Protein AF-A0A7Y5FB93-F1 (afdb_monomer)

Sequence (67 aa):
MTEESLGAIAGSIVLATFAGVYVYSIVWAYGDAERRGKSGCLVALLVFLVSWPLGLILWIVFRPEPR

Solvent-accessible surface area (backbone atoms only — not comparable to full-atom values): 3651 Å² total; per-residue (Å²): 135,54,74,67,58,51,52,52,51,54,51,49,51,51,50,50,50,54,52,49,53,54,54,50,51,28,56,49,41,19,52,54,26,45,65,43,75,41,65,20,67,62,45,23,48,36,23,64,73,60,38,72,65,58,24,48,50,51,46,69,75,68,55,72,72,78,114

Radius of gyration: 16.08 Å; Cα contacts (8 Å, |Δi|>4): 51; chains: 1; bounding box: 36×18×47 Å

Secondary structure (DSSP, 8-state):
--HHHHHHHHHHHHHHHHHHHHHHHHHHHHHHHHHTTS-HHHHHHHHHHS-TTHHHHHHHHHPP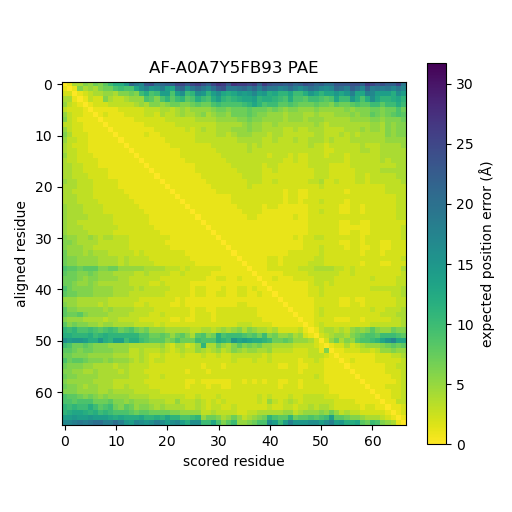PP-

Nearest PDB structures (foldseek):
  2o01-assembly1_F  TM=5.112E-01  e=8.575E+00  Spinacia oleracea

pLDDT: mean 94.12, std 6.06, range [66.0, 98.25]

Foldseek 3Di:
DDPVVVVVVVVVVVVVVVVVVLVVLLVVQLVLCVQQVHHSVVLSCQSVVVDPPVSSVVCVVPPDDGD

Structure (mmCIF, N/CA/C/O backbone):
data_AF-A0A7Y5FB93-F1
#
_entry.id   AF-A0A7Y5FB93-F1
#
loop_
_atom_site.group_PDB
_atom_site.id
_atom_site.type_symbol
_atom_site.label_atom_id
_atom_site.label_alt_id
_atom_site.label_comp_id
_atom_site.label_asym_id
_atom_site.label_entity_id
_atom_site.label_seq_id
_atom_site.pdbx_PDB_ins_code
_atom_site.Cartn_x
_atom_site.Cartn_y
_atom_site.Cartn_z
_atom_site.occupancy
_atom_site.B_iso_or_equiv
_atom_site.auth_seq_id
_atom_site.auth_comp_id
_atom_site.auth_asym_id
_atom_site.auth_atom_id
_atom_site.pdbx_PDB_model_num
ATOM 1 N N . MET A 1 1 ? 26.433 -2.601 -24.746 1.00 66.00 1 MET A N 1
ATOM 2 C CA . MET A 1 1 ? 25.016 -2.597 -24.332 1.00 66.00 1 MET A CA 1
ATOM 3 C C . MET A 1 1 ? 24.264 -1.829 -25.403 1.00 66.00 1 MET A C 1
ATOM 5 O O . MET A 1 1 ? 24.656 -0.703 -25.671 1.00 66.00 1 MET A O 1
ATOM 9 N N . THR A 1 2 ? 23.333 -2.464 -26.112 1.00 90.12 2 THR A N 1
ATOM 10 C CA . THR A 1 2 ? 22.546 -1.819 -27.182 1.00 90.12 2 THR A CA 1
ATOM 11 C C . THR A 1 2 ? 21.450 -0.939 -26.571 1.00 90.12 2 THR A C 1
ATOM 13 O O . THR A 1 2 ? 21.030 -1.191 -25.438 1.00 90.12 2 THR A O 1
ATOM 16 N N . GLU A 1 3 ? 20.965 0.075 -27.290 1.00 87.12 3 GLU A N 1
ATOM 17 C CA . GLU A 1 3 ? 19.879 0.959 -26.821 1.00 87.12 3 GLU A CA 1
ATOM 18 C C . GLU A 1 3 ? 18.613 0.171 -26.436 1.00 87.12 3 GLU A C 1
ATOM 20 O O . GLU A 1 3 ? 17.966 0.472 -25.433 1.00 87.12 3 GLU A O 1
ATOM 25 N N . GLU A 1 4 ? 18.333 -0.923 -27.149 1.00 89.12 4 GLU A N 1
ATOM 26 C CA . GLU A 1 4 ? 17.246 -1.860 -26.836 1.00 89.12 4 GLU A CA 1
ATOM 27 C C . GLU A 1 4 ? 17.405 -2.507 -25.452 1.00 89.12 4 GLU A C 1
ATOM 29 O O . GLU A 1 4 ? 16.460 -2.564 -24.664 1.00 89.12 4 GLU A O 1
ATOM 34 N N . SER A 1 5 ? 18.621 -2.957 -25.121 1.00 91.25 5 SER A N 1
ATOM 35 C CA . SER A 1 5 ? 18.899 -3.579 -23.821 1.00 91.25 5 SER A CA 1
ATOM 36 C C . SER A 1 5 ? 18.796 -2.584 -22.658 1.00 91.25 5 SER A C 1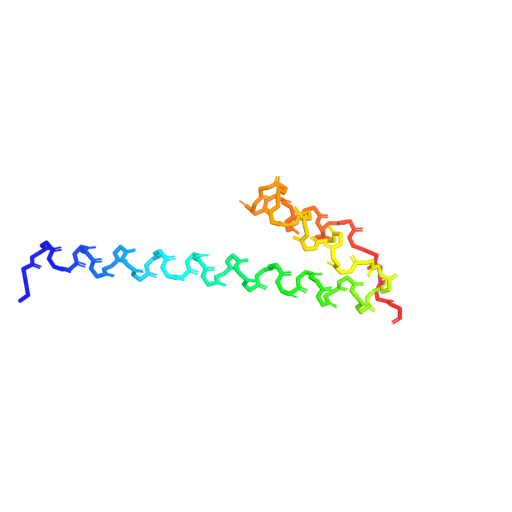
ATOM 38 O O . SER A 1 5 ? 18.322 -2.952 -21.585 1.00 91.25 5 SER A O 1
ATOM 40 N N . LEU A 1 6 ? 19.154 -1.312 -22.874 1.00 93.44 6 LEU A N 1
ATOM 41 C CA . LEU A 1 6 ? 18.970 -0.245 -21.883 1.00 93.44 6 LEU A CA 1
ATOM 42 C C . LEU A 1 6 ? 17.484 0.026 -21.615 1.00 93.44 6 LEU A C 1
ATOM 44 O O . LEU A 1 6 ? 17.076 0.103 -20.455 1.00 93.44 6 LEU A O 1
ATOM 48 N N . GLY A 1 7 ? 16.672 0.113 -22.674 1.00 95.06 7 GLY A N 1
ATOM 49 C CA . GLY A 1 7 ? 15.224 0.301 -22.561 1.00 95.06 7 GLY A CA 1
ATOM 50 C C . GLY A 1 7 ? 14.542 -0.831 -21.790 1.00 95.06 7 GLY A C 1
ATOM 51 O O . GLY A 1 7 ? 13.735 -0.575 -20.895 1.00 95.06 7 GLY A O 1
ATOM 52 N N . ALA A 1 8 ? 14.921 -2.082 -22.067 1.00 95.69 8 ALA A N 1
ATOM 53 C CA . ALA A 1 8 ? 14.378 -3.247 -21.372 1.00 95.69 8 ALA A CA 1
ATOM 54 C C . ALA A 1 8 ? 14.722 -3.258 -19.869 1.00 95.69 8 ALA A C 1
ATOM 56 O O . ALA A 1 8 ? 13.860 -3.551 -19.034 1.00 95.69 8 ALA A O 1
ATOM 57 N N . ILE A 1 9 ? 15.961 -2.905 -19.508 1.00 96.62 9 ILE A N 1
ATOM 58 C CA . ILE A 1 9 ? 16.399 -2.827 -18.106 1.00 96.62 9 ILE A CA 1
ATOM 59 C C . ILE A 1 9 ? 15.647 -1.714 -17.374 1.00 96.62 9 ILE A C 1
ATOM 61 O O . ILE A 1 9 ? 15.095 -1.953 -16.301 1.00 96.62 9 ILE A O 1
ATOM 65 N N . ALA A 1 10 ? 15.576 -0.517 -17.963 1.00 96.94 10 ALA A N 1
ATOM 66 C CA . ALA A 1 10 ? 14.857 0.609 -17.375 1.00 96.94 10 ALA A CA 1
ATOM 67 C C . ALA A 1 10 ? 13.372 0.279 -17.157 1.00 96.94 10 ALA A C 1
ATOM 69 O O . ALA A 1 10 ? 12.852 0.480 -16.059 1.00 96.94 10 ALA A O 1
ATOM 70 N N . GLY A 1 11 ? 12.708 -0.308 -18.159 1.00 97.81 11 GLY A N 1
ATOM 71 C CA . GLY A 1 11 ? 11.317 -0.748 -18.042 1.00 97.81 11 GLY A CA 1
ATOM 72 C C . GLY A 1 11 ? 11.114 -1.791 -16.940 1.00 97.81 11 GLY A C 1
ATOM 73 O O . GLY A 1 11 ? 10.169 -1.688 -16.158 1.00 97.81 11 GLY A O 1
ATOM 74 N N . SER A 1 12 ? 12.036 -2.750 -16.817 1.00 97.69 12 SER A N 1
ATOM 75 C CA . SER A 1 12 ? 11.989 -3.780 -15.770 1.00 97.69 12 SER A CA 1
ATOM 76 C C . SER A 1 12 ? 12.149 -3.193 -14.368 1.00 97.69 12 SER A C 1
ATOM 78 O O . SER A 1 12 ? 11.430 -3.591 -13.455 1.00 97.69 12 SER A O 1
ATOM 80 N N . ILE A 1 13 ? 13.052 -2.222 -14.193 1.00 98.19 13 ILE A N 1
ATOM 81 C CA . ILE A 1 13 ? 13.242 -1.522 -12.915 1.00 98.19 13 ILE A CA 1
ATOM 82 C C . ILE A 1 13 ? 11.967 -0.772 -12.536 1.00 98.19 13 ILE A C 1
ATOM 84 O O . ILE A 1 13 ? 11.481 -0.936 -11.421 1.00 98.19 13 ILE A O 1
ATOM 88 N N . VAL A 1 14 ? 11.391 -0.004 -13.467 1.00 98.06 14 VAL A N 1
ATOM 89 C CA . VAL A 1 14 ? 10.144 0.736 -13.226 1.00 98.06 14 VAL A CA 1
ATOM 90 C C . VAL A 1 14 ? 9.027 -0.222 -12.819 1.00 98.06 14 VAL A C 1
ATOM 92 O O . VAL A 1 14 ? 8.383 -0.006 -11.794 1.00 98.06 14 VAL A O 1
ATOM 95 N N . LEU A 1 15 ? 8.836 -1.315 -13.560 1.00 97.50 15 LEU A N 1
ATOM 96 C CA . LEU A 1 15 ? 7.824 -2.319 -13.239 1.00 97.50 15 LEU A CA 1
ATOM 97 C C . LEU A 1 15 ? 8.043 -2.930 -11.848 1.00 97.50 15 LEU A C 1
ATOM 99 O O . LEU A 1 15 ? 7.102 -3.010 -11.059 1.00 97.50 15 LEU A O 1
ATOM 103 N N . ALA A 1 16 ? 9.278 -3.322 -11.529 1.00 98.06 16 ALA A N 1
ATOM 104 C CA . ALA A 1 16 ? 9.626 -3.891 -10.232 1.00 98.06 16 ALA A CA 1
ATOM 105 C C . ALA A 1 16 ? 9.389 -2.893 -9.088 1.00 98.06 16 ALA A C 1
ATOM 107 O O . ALA A 1 16 ? 8.861 -3.270 -8.042 1.00 98.06 16 ALA A O 1
ATOM 108 N N . THR A 1 17 ? 9.716 -1.614 -9.289 1.00 98.00 17 THR A N 1
ATOM 109 C CA . THR A 1 17 ? 9.441 -0.552 -8.316 1.00 98.00 17 THR A CA 1
ATOM 110 C C . THR A 1 17 ? 7.942 -0.376 -8.099 1.00 98.00 17 THR A C 1
ATOM 112 O O . THR A 1 17 ? 7.499 -0.383 -6.952 1.00 98.00 17 THR A O 1
ATOM 115 N N . PHE A 1 18 ? 7.144 -0.273 -9.166 1.00 96.44 18 PHE A N 1
ATOM 116 C CA . PHE A 1 18 ? 5.688 -0.142 -9.050 1.00 96.44 18 PHE A CA 1
ATOM 117 C C . PHE A 1 18 ? 5.059 -1.350 -8.347 1.00 96.44 18 PHE A C 1
ATOM 119 O O . PHE A 1 18 ? 4.260 -1.172 -7.429 1.00 96.44 18 PHE A O 1
ATOM 126 N N . ALA A 1 19 ? 5.464 -2.569 -8.710 1.00 95.94 19 ALA A N 1
ATOM 127 C CA . ALA A 1 19 ? 5.005 -3.790 -8.051 1.00 95.94 19 ALA A CA 1
ATOM 128 C C . ALA A 1 19 ? 5.406 -3.827 -6.566 1.00 95.94 19 ALA A C 1
ATOM 130 O O . ALA A 1 19 ? 4.588 -4.160 -5.708 1.00 95.94 19 ALA A O 1
ATOM 131 N N . GLY A 1 20 ? 6.640 -3.429 -6.244 1.00 97.50 20 GLY A N 1
ATOM 132 C CA . GLY A 1 20 ? 7.127 -3.347 -4.869 1.00 97.50 20 GLY A CA 1
ATOM 133 C C . GLY A 1 20 ? 6.327 -2.357 -4.023 1.00 97.50 20 GLY A C 1
ATOM 134 O O . GLY A 1 20 ? 5.882 -2.702 -2.930 1.00 97.50 20 GLY A O 1
ATOM 135 N N . VAL A 1 21 ? 6.075 -1.152 -4.544 1.00 97.00 21 VAL A N 1
ATOM 136 C CA . VAL A 1 21 ? 5.263 -0.130 -3.862 1.00 97.00 21 VAL A CA 1
ATOM 137 C C . VAL A 1 21 ? 3.817 -0.596 -3.695 1.00 97.00 21 VAL A C 1
ATOM 139 O O . VAL A 1 21 ? 3.228 -0.378 -2.635 1.00 97.00 21 VAL A O 1
ATOM 142 N N . TYR A 1 22 ? 3.248 -1.264 -4.700 1.00 95.94 22 TYR A N 1
ATOM 143 C CA . TYR A 1 22 ? 1.902 -1.829 -4.631 1.00 95.94 22 TYR A CA 1
ATOM 144 C C . TYR A 1 22 ? 1.772 -2.849 -3.490 1.00 95.94 22 TYR A C 1
ATOM 146 O O . TYR A 1 22 ? 0.922 -2.689 -2.612 1.00 95.94 22 TYR A O 1
ATOM 154 N N . VAL A 1 23 ? 2.665 -3.844 -3.439 1.00 97.06 23 VAL A N 1
ATOM 155 C CA . VAL A 1 23 ? 2.665 -4.869 -2.381 1.00 97.06 23 VAL A CA 1
ATOM 156 C C . VAL A 1 23 ? 2.925 -4.244 -1.011 1.00 97.06 23 VAL A C 1
ATOM 158 O O . VAL A 1 23 ? 2.194 -4.521 -0.058 1.00 97.06 23 VAL A O 1
ATOM 161 N N . TYR A 1 24 ? 3.915 -3.353 -0.913 1.00 97.94 24 TYR A N 1
ATOM 162 C CA . TYR A 1 24 ? 4.216 -2.637 0.325 1.00 97.94 24 TYR A CA 1
ATOM 163 C C . TYR A 1 24 ? 3.000 -1.860 0.842 1.00 97.94 24 TYR A C 1
ATOM 165 O O . TYR A 1 24 ? 2.698 -1.923 2.031 1.00 97.94 24 TYR A O 1
ATOM 173 N N . SER A 1 25 ? 2.265 -1.181 -0.044 1.00 97.44 25 SER A N 1
ATOM 174 C CA . SER A 1 25 ? 1.068 -0.407 0.309 1.00 97.44 25 SER A CA 1
ATOM 175 C C . SER A 1 25 ? -0.018 -1.276 0.943 1.00 97.44 25 SER A C 1
ATOM 177 O O . SER A 1 25 ? -0.630 -0.871 1.930 1.00 97.44 25 SER A O 1
ATOM 179 N N . ILE A 1 26 ? -0.241 -2.479 0.407 1.00 97.69 26 ILE A N 1
ATOM 180 C CA . ILE A 1 26 ? -1.242 -3.425 0.922 1.00 97.69 26 ILE A CA 1
ATOM 181 C C . ILE A 1 26 ? -0.844 -3.917 2.317 1.00 97.69 26 ILE A C 1
ATOM 183 O O . ILE A 1 26 ? -1.648 -3.861 3.248 1.00 97.69 26 ILE A O 1
ATOM 187 N N . VAL A 1 27 ? 0.409 -4.358 2.479 1.00 98.25 27 VAL A N 1
ATOM 188 C CA . VAL A 1 27 ? 0.931 -4.857 3.764 1.00 98.25 27 VAL A CA 1
ATOM 189 C C . VAL A 1 27 ? 0.946 -3.749 4.818 1.00 98.25 27 VAL A C 1
ATOM 191 O O . VAL A 1 27 ? 0.579 -3.968 5.974 1.00 98.25 27 VAL A O 1
ATOM 194 N N . TRP A 1 28 ? 1.327 -2.535 4.423 1.00 98.19 28 TRP A N 1
ATOM 195 C CA . TRP A 1 28 ? 1.300 -1.378 5.305 1.00 98.19 28 TRP A CA 1
ATOM 196 C C . TRP A 1 28 ? -0.124 -1.047 5.758 1.00 98.19 28 TRP A C 1
ATOM 198 O O . TRP A 1 28 ? -0.340 -0.863 6.956 1.00 98.19 28 TRP A O 1
ATOM 208 N N . ALA A 1 29 ? -1.092 -1.019 4.836 1.00 97.62 29 ALA A N 1
ATOM 209 C CA . ALA A 1 29 ? -2.484 -0.709 5.150 1.00 97.62 29 ALA A CA 1
ATOM 210 C C . ALA A 1 29 ? -3.115 -1.770 6.066 1.00 97.62 29 ALA A C 1
ATOM 212 O O . ALA A 1 29 ? -3.819 -1.411 7.009 1.00 97.62 29 ALA A O 1
ATOM 213 N N . TYR A 1 30 ? -2.785 -3.052 5.860 1.00 98.19 30 TYR A N 1
ATOM 214 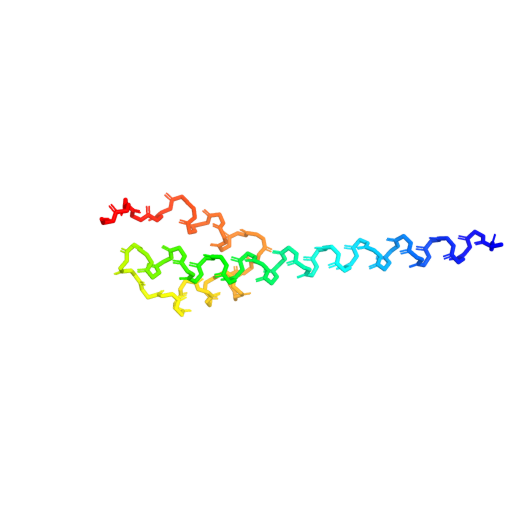C CA . TYR A 1 30 ? -3.142 -4.136 6.779 1.00 98.19 30 TYR A CA 1
ATOM 215 C C . TYR A 1 30 ? -2.670 -3.830 8.207 1.00 98.19 30 TYR A C 1
ATOM 217 O O . TYR A 1 30 ? -3.470 -3.775 9.139 1.00 98.19 30 TYR A O 1
ATOM 225 N N . GLY A 1 31 ? -1.367 -3.584 8.381 1.00 97.56 31 GLY A N 1
ATOM 226 C CA . GLY A 1 31 ? -0.794 -3.337 9.702 1.00 97.56 31 GLY A CA 1
ATOM 227 C C . GLY A 1 31 ? -1.282 -2.030 10.331 1.00 97.56 31 GLY A C 1
ATOM 228 O O . GLY A 1 31 ? -1.456 -1.958 11.544 1.00 97.56 31 GLY A O 1
ATOM 229 N N . ASP A 1 32 ? -1.508 -0.988 9.526 1.00 97.75 32 ASP A N 1
ATOM 230 C CA . ASP A 1 32 ? -2.048 0.294 9.996 1.00 97.75 32 ASP A CA 1
ATOM 231 C C . ASP A 1 32 ? -3.486 0.155 10.503 1.00 97.75 32 ASP A C 1
ATOM 233 O O . ASP A 1 32 ? -3.824 0.728 11.537 1.00 97.75 32 ASP A O 1
ATOM 237 N N . ALA A 1 33 ? -4.309 -0.649 9.835 1.00 97.50 33 ALA A N 1
ATOM 238 C CA . ALA A 1 33 ? -5.661 -0.957 10.280 1.00 97.50 33 ALA A CA 1
ATOM 239 C C . ALA A 1 33 ? -5.683 -1.764 11.583 1.00 97.50 33 ALA A C 1
ATOM 241 O O . ALA A 1 33 ? -6.393 -1.367 12.511 1.00 97.50 33 ALA A O 1
ATOM 242 N N . GLU A 1 34 ? -4.856 -2.808 11.699 1.00 97.62 34 GLU A N 1
ATOM 243 C CA . GLU A 1 34 ? -4.747 -3.612 12.927 1.00 97.62 34 GLU A CA 1
ATOM 244 C C . GLU A 1 34 ? -4.311 -2.756 14.128 1.00 97.62 34 GLU A C 1
ATOM 246 O O . GLU A 1 34 ? -4.937 -2.801 15.187 1.00 97.62 34 GLU A O 1
ATOM 251 N N . ARG A 1 35 ? -3.309 -1.878 13.954 1.00 96.62 35 ARG A N 1
ATOM 252 C CA . ARG A 1 35 ? -2.868 -0.936 15.007 1.00 96.62 35 ARG A CA 1
ATOM 253 C C . ARG A 1 35 ? -3.963 0.036 15.448 1.00 96.62 35 ARG A C 1
ATOM 255 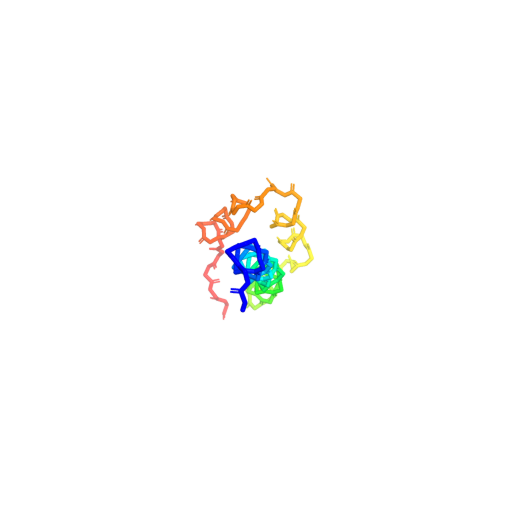O O . ARG A 1 35 ? -3.960 0.494 16.584 1.00 96.62 35 ARG A O 1
ATOM 262 N N . ARG A 1 36 ? -4.910 0.348 14.563 1.00 96.56 36 ARG A N 1
ATOM 263 C CA . ARG A 1 36 ? -6.078 1.197 14.850 1.00 96.56 36 ARG A CA 1
ATOM 264 C C . ARG A 1 36 ? -7.295 0.396 15.324 1.00 96.56 36 ARG A C 1
ATOM 266 O O . ARG A 1 36 ? -8.382 0.951 15.501 1.00 96.56 36 ARG A O 1
ATOM 273 N N . GLY A 1 37 ? -7.144 -0.917 15.508 1.00 95.75 37 GLY A N 1
ATOM 274 C CA . GLY A 1 37 ? -8.211 -1.812 15.938 1.00 95.75 37 GLY A CA 1
ATOM 275 C C . GLY A 1 37 ? -9.358 -1.940 14.937 1.00 95.75 37 GLY A C 1
ATOM 276 O O . GLY A 1 37 ? -10.516 -2.109 15.336 1.00 95.75 37 GLY A O 1
ATOM 277 N N . LYS A 1 38 ? -9.040 -1.791 13.649 1.00 96.06 38 LYS A N 1
ATOM 278 C CA . LYS A 1 38 ? -9.899 -2.105 12.506 1.00 96.06 38 LYS A CA 1
ATOM 279 C C . LYS A 1 38 ? -9.390 -3.397 11.863 1.00 96.06 38 LYS A C 1
ATOM 281 O O . LYS A 1 38 ? -8.233 -3.754 12.037 1.00 96.06 38 LYS A O 1
ATOM 286 N N . SER A 1 39 ? -10.243 -4.091 11.111 1.00 96.56 39 SER A N 1
ATOM 287 C CA . SER A 1 39 ? -9.829 -5.315 10.415 1.00 96.56 39 SER A CA 1
ATOM 288 C C . SER A 1 39 ? -8.803 -4.999 9.326 1.00 96.56 39 SER A C 1
ATOM 290 O O . SER A 1 39 ? -9.133 -4.362 8.322 1.00 96.56 39 SER A O 1
ATOM 292 N N . GLY A 1 40 ? -7.578 -5.489 9.498 1.00 96.94 40 GLY A N 1
ATOM 293 C CA . GLY A 1 40 ? -6.502 -5.373 8.524 1.00 96.94 40 GLY A CA 1
ATOM 294 C C . GLY A 1 40 ? -6.818 -6.073 7.217 1.00 96.94 40 GLY A C 1
ATOM 295 O O . GLY A 1 40 ? -6.528 -5.533 6.155 1.00 96.94 40 GLY A O 1
ATOM 296 N N . CYS A 1 41 ? -7.477 -7.233 7.270 1.00 96.69 41 CYS A N 1
ATOM 297 C CA . CYS A 1 41 ? -7.863 -7.980 6.073 1.00 96.69 41 CYS A CA 1
ATOM 298 C C . CYS A 1 41 ? -8.838 -7.184 5.187 1.00 96.69 41 CYS A C 1
ATOM 300 O O . CYS A 1 41 ? -8.619 -7.070 3.983 1.00 96.69 41 CYS A O 1
ATOM 302 N N . LEU A 1 42 ? -9.867 -6.560 5.778 1.00 95.50 42 LEU A N 1
ATOM 303 C CA . LEU A 1 42 ? -10.819 -5.738 5.020 1.00 95.50 42 LEU A CA 1
ATOM 304 C C . LEU A 1 42 ? -10.141 -4.529 4.369 1.00 95.50 42 LEU A C 1
ATOM 306 O O . LEU A 1 42 ? -10.415 -4.218 3.212 1.00 95.50 42 LEU A O 1
ATOM 310 N N . VAL A 1 43 ? -9.232 -3.867 5.086 1.00 96.62 43 VAL A N 1
ATOM 311 C CA . VAL A 1 43 ? -8.499 -2.712 4.552 1.00 96.62 43 VAL A CA 1
ATOM 312 C C . VAL A 1 43 ? -7.488 -3.138 3.485 1.00 96.62 43 VAL A C 1
ATOM 314 O O . VAL A 1 43 ? -7.378 -2.483 2.454 1.00 96.62 43 VAL A O 1
ATOM 317 N N . ALA A 1 44 ? -6.794 -4.261 3.663 1.00 96.50 44 ALA A N 1
ATOM 318 C CA . ALA A 1 44 ? -5.901 -4.813 2.647 1.00 96.50 44 ALA A CA 1
ATOM 319 C C . ALA A 1 44 ? -6.657 -5.154 1.355 1.00 96.50 44 ALA A C 1
ATOM 321 O O . ALA A 1 44 ? -6.202 -4.799 0.268 1.00 96.50 44 ALA A O 1
ATOM 322 N N . LEU A 1 45 ? -7.838 -5.774 1.469 1.00 94.94 45 LEU A N 1
ATOM 323 C CA . LEU A 1 45 ? -8.718 -6.052 0.331 1.00 94.94 45 LEU A CA 1
ATOM 324 C C . LEU A 1 45 ? -9.232 -4.768 -0.324 1.00 94.94 45 LEU A C 1
ATOM 326 O 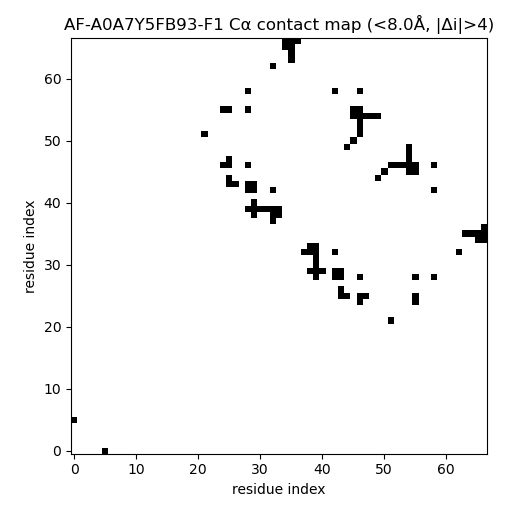O . LEU A 1 45 ? -9.280 -4.705 -1.548 1.00 94.94 45 LEU A O 1
ATOM 330 N N . LEU A 1 46 ? -9.554 -3.732 0.455 1.00 93.69 46 LEU A N 1
ATOM 331 C CA . LEU A 1 46 ? -9.901 -2.414 -0.079 1.00 93.69 46 LEU A CA 1
ATOM 332 C C . LEU A 1 46 ? -8.747 -1.828 -0.905 1.00 93.69 46 LEU A C 1
ATOM 334 O O . LEU A 1 46 ? -8.982 -1.317 -1.992 1.00 93.69 46 LEU A O 1
ATOM 338 N N . VAL A 1 47 ? -7.501 -1.911 -0.435 1.00 94.12 47 VAL A N 1
ATOM 339 C CA . VAL A 1 47 ? -6.338 -1.393 -1.180 1.00 94.12 47 VAL A CA 1
ATOM 340 C C . VAL A 1 47 ? -6.018 -2.249 -2.412 1.00 94.12 47 VAL A C 1
ATOM 342 O O . VAL A 1 47 ? -5.637 -1.708 -3.448 1.00 94.12 47 VAL A O 1
ATOM 345 N N . PHE A 1 48 ? -6.204 -3.568 -2.322 1.00 93.06 48 PHE A N 1
ATOM 346 C CA . PHE A 1 48 ? -5.934 -4.521 -3.400 1.00 93.06 48 PHE A CA 1
ATOM 347 C C . PHE A 1 48 ? -6.997 -4.477 -4.518 1.00 93.06 48 PHE A C 1
ATOM 349 O O . PHE A 1 48 ? -6.641 -4.311 -5.684 1.00 93.06 48 PHE A O 1
ATOM 356 N N . LEU A 1 49 ? -8.289 -4.588 -4.169 1.00 87.88 49 LEU A N 1
ATOM 357 C CA . LEU A 1 49 ? -9.435 -4.678 -5.097 1.00 87.88 49 LEU A CA 1
ATOM 358 C C . LEU A 1 49 ? -10.028 -3.316 -5.470 1.00 87.88 49 LEU A C 1
ATOM 360 O O . LEU A 1 49 ? -10.572 -3.165 -6.560 1.00 87.88 49 LEU A O 1
ATOM 364 N N . VAL A 1 50 ? -9.892 -2.332 -4.571 1.00 78.56 50 VAL A N 1
ATOM 365 C CA . VAL A 1 50 ? -10.336 -0.926 -4.678 1.00 78.56 50 VAL A CA 1
ATOM 366 C C . VAL A 1 50 ? -10.009 -0.246 -6.007 1.00 78.56 50 VAL A C 1
ATOM 368 O O . VAL A 1 50 ? -10.670 0.681 -6.455 1.00 78.56 50 VAL A O 1
ATOM 371 N N . SER A 1 51 ? -8.905 -0.708 -6.606 1.00 79.50 51 SER A N 1
ATOM 372 C CA . SER A 1 51 ? -7.891 0.025 -7.372 1.00 79.50 51 SER A CA 1
ATOM 373 C C . SER A 1 51 ? -6.866 0.747 -6.487 1.00 79.50 51 SER A C 1
ATOM 3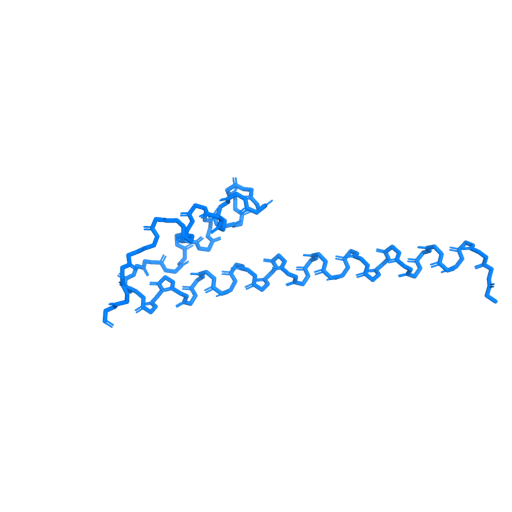75 O O . SER A 1 51 ? -7.182 1.634 -5.697 1.00 79.50 51 SER A O 1
ATOM 377 N N . TRP A 1 52 ? -5.595 0.371 -6.636 1.00 86.50 52 TRP A N 1
ATOM 378 C CA . TRP A 1 52 ? -4.467 1.186 -6.185 1.00 86.50 52 TRP A CA 1
ATOM 379 C C . TRP A 1 52 ? -4.219 2.286 -7.231 1.00 86.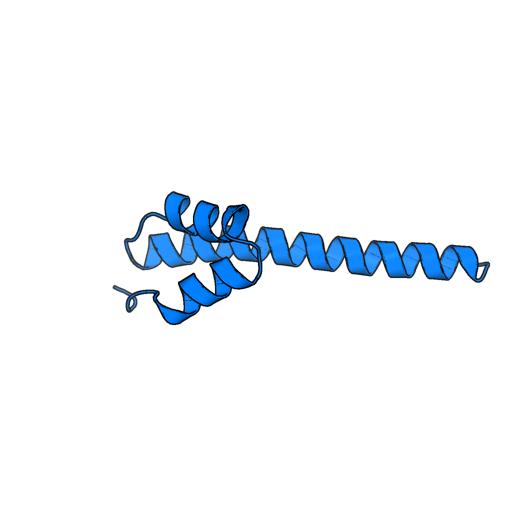50 52 TRP A C 1
ATOM 381 O O . TRP A 1 52 ? -4.264 1.984 -8.424 1.00 86.50 52 TRP A O 1
ATOM 391 N N . PRO A 1 53 ? -3.975 3.551 -6.837 1.00 93.06 53 PRO A N 1
ATOM 392 C CA . PRO A 1 53 ? -3.757 4.033 -5.469 1.00 93.06 53 PRO A CA 1
ATOM 393 C C . PRO A 1 53 ? -5.032 4.486 -4.730 1.00 93.06 53 PRO A C 1
ATOM 395 O O . PRO A 1 53 ? -4.947 4.855 -3.560 1.00 93.06 53 PRO A O 1
ATOM 398 N N . LEU A 1 54 ? -6.209 4.467 -5.365 1.00 94.12 54 LEU A N 1
ATOM 399 C CA . LEU A 1 54 ? -7.447 5.021 -4.798 1.00 94.12 54 LEU A CA 1
ATOM 400 C C . LEU A 1 54 ? -7.857 4.370 -3.467 1.00 94.12 54 LEU A C 1
ATOM 402 O O . LEU A 1 54 ? -8.157 5.087 -2.516 1.00 94.12 54 LEU A O 1
ATOM 406 N N . GLY A 1 55 ? -7.806 3.041 -3.348 1.00 93.62 55 GLY A N 1
ATOM 407 C CA . GLY A 1 55 ? -8.115 2.333 -2.100 1.00 93.62 55 GLY A CA 1
ATOM 408 C C . GLY A 1 55 ? -7.179 2.715 -0.947 1.00 93.62 55 GLY A C 1
ATOM 409 O O . GLY A 1 55 ? -7.621 2.858 0.194 1.00 93.62 55 GLY A O 1
ATOM 410 N N . LEU A 1 56 ? -5.898 2.963 -1.247 1.00 95.81 56 LEU A N 1
ATOM 411 C CA . LEU A 1 56 ? -4.924 3.446 -0.263 1.00 95.81 56 LEU A CA 1
ATOM 412 C C . LEU A 1 56 ? -5.240 4.881 0.175 1.00 95.81 56 LEU A C 1
ATOM 414 O O . LEU A 1 56 ? -5.201 5.178 1.367 1.00 95.81 56 LEU A O 1
ATOM 418 N N . ILE A 1 57 ? -5.586 5.756 -0.772 1.00 96.38 57 ILE A N 1
ATOM 419 C CA . ILE A 1 57 ? -5.976 7.143 -0.486 1.00 96.38 57 ILE A CA 1
ATOM 420 C C . ILE A 1 57 ? -7.226 7.169 0.399 1.00 96.38 57 ILE A C 1
ATOM 422 O O . ILE A 1 57 ? -7.233 7.862 1.414 1.00 96.38 57 ILE A O 1
ATOM 426 N N . LEU A 1 58 ? -8.251 6.376 0.070 1.00 94.94 58 LEU A N 1
ATOM 427 C CA . LEU A 1 58 ? -9.465 6.259 0.881 1.00 94.94 58 LEU A CA 1
ATOM 428 C C . LEU A 1 58 ? -9.144 5.821 2.313 1.00 94.94 58 LEU A C 1
ATOM 430 O O . LEU A 1 58 ? -9.646 6.424 3.261 1.00 94.94 58 LEU A O 1
ATOM 434 N N . TRP A 1 59 ? -8.270 4.825 2.487 1.00 96.06 59 TRP A N 1
ATOM 435 C CA . TRP A 1 59 ? -7.828 4.424 3.820 1.00 96.06 59 TRP A CA 1
ATOM 436 C C . TRP A 1 59 ? -7.121 5.568 4.558 1.00 96.06 59 TRP A C 1
ATOM 438 O O . TRP A 1 59 ? -7.454 5.845 5.703 1.00 96.06 59 TRP A O 1
ATOM 448 N N . ILE A 1 60 ? -6.195 6.285 3.917 1.00 96.19 60 ILE A N 1
ATOM 449 C CA . ILE A 1 60 ? -5.466 7.393 4.557 1.00 96.19 60 ILE A CA 1
ATOM 450 C C . ILE A 1 60 ? -6.404 8.532 4.983 1.00 96.19 60 ILE A C 1
ATOM 452 O O . ILE A 1 60 ? -6.199 9.099 6.056 1.00 96.19 60 ILE A O 1
ATOM 456 N N . VAL A 1 61 ? -7.417 8.850 4.173 1.00 96.81 61 VAL A N 1
ATOM 457 C CA . VAL A 1 61 ? -8.377 9.935 4.439 1.00 96.81 61 VAL A CA 1
ATOM 458 C C . VAL A 1 61 ? -9.358 9.570 5.555 1.00 96.81 61 VAL A C 1
ATOM 460 O O . VAL A 1 61 ? -9.654 10.411 6.398 1.00 96.81 61 VAL A O 1
A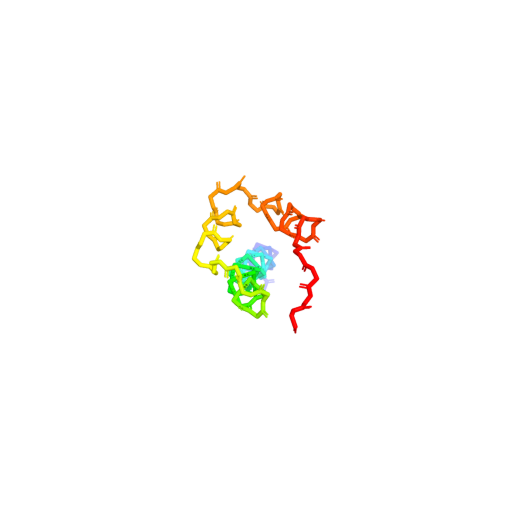TOM 463 N N . PHE A 1 62 ? -9.852 8.329 5.581 1.00 96.00 62 PHE A N 1
ATOM 464 C CA . PHE A 1 62 ? -10.917 7.909 6.502 1.00 96.00 62 PHE A CA 1
ATOM 465 C C . PHE A 1 62 ? -10.441 7.053 7.683 1.00 96.00 62 PHE A C 1
ATOM 467 O O . PHE A 1 62 ? -11.264 6.640 8.506 1.00 96.00 62 PHE A O 1
ATOM 474 N N . ARG A 1 63 ? -9.140 6.748 7.791 1.00 95.31 63 ARG A N 1
ATOM 475 C CA . ARG A 1 63 ? -8.623 5.962 8.919 1.00 95.31 63 ARG A CA 1
ATOM 476 C C . ARG A 1 63 ? -8.913 6.675 10.248 1.00 95.31 63 ARG A C 1
ATOM 478 O O . ARG A 1 63 ? -8.713 7.883 10.353 1.00 95.31 63 ARG A O 1
ATOM 485 N N . PRO A 1 64 ? -9.340 5.934 11.280 1.00 94.75 64 PRO A N 1
ATOM 486 C CA . PRO A 1 64 ? -9.593 6.496 12.606 1.00 94.75 64 PRO A CA 1
ATOM 487 C C . PRO A 1 64 ? -8.282 6.925 13.275 1.00 94.75 64 PRO A C 1
ATOM 489 O O . PRO A 1 64 ? -7.202 6.495 12.864 1.00 94.75 64 PRO A O 1
ATOM 492 N N . GLU A 1 65 ? -8.361 7.710 14.344 1.00 93.12 65 GLU A N 1
ATOM 493 C CA . GLU A 1 65 ? -7.193 8.011 15.175 1.00 93.12 65 GLU A CA 1
ATOM 494 C C . GLU A 1 65 ? -6.581 6.727 15.773 1.00 93.12 65 GLU A C 1
ATOM 496 O O . GLU A 1 65 ? -7.291 5.729 15.957 1.00 93.12 65 GLU A O 1
ATOM 501 N N . PRO A 1 66 ? -5.255 6.700 16.012 1.00 84.06 66 PRO A N 1
ATOM 502 C CA . PRO A 1 66 ? -4.626 5.606 16.745 1.00 84.06 66 PRO A CA 1
ATOM 503 C C . PRO A 1 66 ? -5.301 5.426 18.110 1.00 84.06 66 PRO A C 1
ATOM 505 O O . PRO A 1 66 ? -5.656 6.415 18.750 1.00 84.06 66 PRO A O 1
ATOM 508 N N . ARG A 1 67 ? -5.493 4.171 18.527 1.00 71.31 67 ARG A N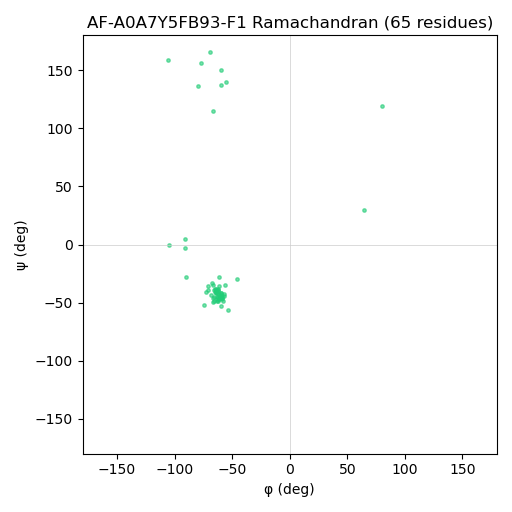 1
ATOM 509 C CA . ARG A 1 67 ? -5.909 3.860 19.900 1.00 71.31 67 ARG A CA 1
ATOM 510 C C . ARG A 1 67 ? -4.748 4.025 20.868 1.00 71.31 67 ARG A C 1
ATOM 512 O O . ARG A 1 67 ? -3.599 3.781 20.433 1.00 71.31 67 ARG A O 1
#

Mean predicted aligned error: 3.84 Å